Protein AF-A0A7S0C3L6-F1 (afdb_monomer)

Mean predicted aligned error: 4.41 Å

Organism: NCBI:txid420281

Solvent-accessible surface area (backbone atoms only — not comparable to full-atom values): 9204 Å² total; per-residue (Å²): 101,70,90,72,71,56,88,73,41,61,39,64,25,55,34,73,40,1,28,43,34,41,64,56,84,79,84,29,71,32,16,28,32,17,30,49,29,49,40,68,57,87,72,86,57,34,37,40,41,37,38,22,59,36,15,78,76,53,48,36,72,64,39,56,71,25,54,64,88,93,47,54,73,27,59,48,58,86,71,57,74,48,90,82,55,56,44,38,34,41,49,23,76,45,50,49,59,85,49,92,50,29,52,39,52,55,24,81,42,59,52,68,61,48,51,51,48,45,68,69,46,52,84,48,44,67,57,33,59,74,69,68,49,88,58,68,46,49,72,61,41,74,76,62,67,47,14,60,39,39,44,68,44,43,47,59,49,56,52,46,44,40,54,34,44,64,68,80,111

Secondary structure (DSSP, 8-state):
-GGGT----EEEEETHHHHHHHH--S--TTEEEEES------SSS-EEEEEETT-SSS-HHHHHTTSPTT-EEESSGGG---SS-SEEEEEE-S--TT-SS---SSTTS-HHHHHHHHHHHGGGHHHHHHTT---TTHHHHHHH--HHHHHHHHHHHHHHHHHHHHH--

Foldseek 3Di:
DVVVVDPAAQAEDAAVSLQCLQPPDDAHLLAGEHAQDHAAHPDDAQYEYEHECQEPPRHLVNVVVNADPPAAEAQFLVPQDLQPHSYYYHYPDADFLPDHGIDYRCLCDDLVVLVVVLVVCVVCVVVCVVVVHDPRCNVVCVVGSNNVSSCVGNVVSVVNSSVSSVVVD

Nearest PDB structures (foldseek):
  8qrj-assembly1_A  TM=7.751E-01  e=5.460E-01  unidentified prokaryotic organism
  6ny9-assembly1_B  TM=5.098E-01  e=3.056E-01  Mus musculus

Structure (mmCIF, N/CA/C/O backbone):
data_AF-A0A7S0C3L6-F1
#
_entry.id   AF-A0A7S0C3L6-F1
#
loop_
_atom_site.group_PDB
_atom_site.id
_atom_site.type_symbol
_atom_site.label_atom_id
_atom_site.label_alt_id
_atom_site.label_comp_id
_atom_site.label_asym_id
_atom_site.label_entity_id
_atom_site.label_seq_id
_atom_site.pdbx_PDB_ins_code
_atom_site.Cartn_x
_atom_site.Cartn_y
_atom_site.Cartn_z
_atom_site.occupancy
_atom_site.B_iso_or_equiv
_atom_site.auth_seq_id
_atom_site.auth_comp_id
_atom_site.auth_asym_id
_atom_site.auth_atom_id
_atom_site.pdbx_PDB_model_num
ATOM 1 N N . LEU A 1 1 ? 9.092 -10.194 23.460 1.00 53.97 1 LEU A N 1
ATOM 2 C CA . LEU A 1 1 ? 8.093 -9.133 23.145 1.00 53.97 1 LEU A CA 1
ATOM 3 C C . LEU A 1 1 ? 7.182 -8.807 24.328 1.00 53.97 1 LEU A C 1
ATOM 5 O O . LEU A 1 1 ? 7.206 -7.663 24.755 1.00 53.97 1 LEU A O 1
ATOM 9 N N . ARG A 1 2 ? 6.445 -9.765 24.916 1.00 54.19 2 ARG A N 1
ATOM 10 C CA . ARG A 1 2 ? 5.723 -9.525 26.191 1.00 54.19 2 ARG A CA 1
ATOM 11 C C . ARG A 1 2 ? 6.653 -9.114 27.339 1.00 54.19 2 ARG A C 1
ATOM 13 O O . ARG A 1 2 ? 6.296 -8.279 28.155 1.00 54.19 2 ARG A O 1
ATOM 20 N N . GLU A 1 3 ? 7.878 -9.628 27.318 1.00 61.59 3 GLU A N 1
ATOM 21 C CA . GLU A 1 3 ? 8.967 -9.247 28.230 1.00 61.59 3 GLU A CA 1
ATOM 22 C C . GLU A 1 3 ? 9.402 -7.774 28.102 1.00 61.59 3 GLU A C 1
ATOM 24 O O . GLU A 1 3 ? 10.039 -7.253 29.006 1.00 61.59 3 GLU A O 1
ATOM 29 N N . LEU A 1 4 ? 9.026 -7.082 27.016 1.00 70.12 4 LEU A N 1
ATOM 30 C CA . LEU A 1 4 ? 9.266 -5.645 26.827 1.00 70.12 4 LEU A CA 1
ATOM 31 C C . LEU A 1 4 ? 8.074 -4.781 27.282 1.00 70.12 4 LEU A C 1
ATOM 33 O O . LEU A 1 4 ? 8.046 -3.588 27.000 1.00 70.12 4 LEU A O 1
ATOM 37 N N . GLY A 1 5 ? 7.053 -5.371 27.918 1.00 73.12 5 GLY A N 1
ATOM 38 C CA . GLY A 1 5 ? 5.847 -4.657 28.355 1.00 73.12 5 GLY A CA 1
ATOM 39 C C . GLY A 1 5 ? 4.936 -4.188 27.216 1.00 73.12 5 GLY A C 1
ATOM 40 O O . GLY A 1 5 ? 3.965 -3.478 27.461 1.00 73.12 5 GLY A O 1
ATOM 41 N N . VAL A 1 6 ? 5.220 -4.580 25.969 1.00 77.56 6 VAL A N 1
ATOM 42 C CA . VAL A 1 6 ? 4.381 -4.232 24.821 1.00 77.56 6 VAL A CA 1
ATOM 43 C C . VAL A 1 6 ? 3.132 -5.106 24.838 1.00 77.56 6 VAL A C 1
ATOM 45 O O . VAL A 1 6 ? 3.205 -6.328 24.687 1.00 77.56 6 VAL A O 1
ATOM 48 N N . THR A 1 7 ? 1.984 -4.468 25.035 1.00 79.38 7 THR A N 1
ATOM 49 C CA . THR A 1 7 ? 0.676 -5.126 25.125 1.00 79.38 7 THR A CA 1
ATOM 50 C C . THR A 1 7 ? -0.055 -5.181 23.789 1.00 79.38 7 THR A C 1
ATOM 52 O O . THR A 1 7 ? -0.987 -5.969 23.648 1.00 79.38 7 THR A O 1
ATOM 55 N N . GLU A 1 8 ? 0.373 -4.393 22.798 1.00 84.50 8 GLU A N 1
ATOM 56 C CA . GLU A 1 8 ? -0.338 -4.237 21.531 1.00 84.50 8 GLU A CA 1
ATOM 57 C C . GLU A 1 8 ? 0.602 -4.106 20.340 1.00 84.50 8 GLU A C 1
ATOM 59 O O . GLU A 1 8 ? 1.669 -3.498 20.422 1.00 84.50 8 GLU A O 1
ATOM 64 N N . PHE A 1 9 ? 0.161 -4.646 19.207 1.00 91.19 9 PHE A N 1
ATOM 65 C CA . PHE A 1 9 ? 0.911 -4.643 17.963 1.00 91.19 9 PHE A CA 1
ATOM 66 C C . PHE A 1 9 ? -0.023 -4.346 16.793 1.00 91.19 9 PHE A C 1
ATOM 68 O O . PHE A 1 9 ? -1.220 -4.644 16.832 1.00 91.19 9 PHE A O 1
ATOM 75 N N . GLY A 1 10 ? 0.549 -3.744 15.759 1.00 95.81 10 GLY A N 1
ATOM 76 C CA . GLY A 1 10 ? -0.028 -3.708 14.425 1.00 95.81 10 GLY A CA 1
ATOM 77 C C . GLY A 1 10 ? 0.731 -4.680 13.534 1.00 95.81 10 GLY A C 1
ATOM 78 O O . GLY A 1 10 ? 1.864 -5.055 13.842 1.00 95.81 10 GLY A O 1
ATOM 79 N N . ILE A 1 11 ? 0.118 -5.076 12.429 1.00 97.88 11 ILE A N 1
ATOM 80 C CA . ILE A 1 11 ? 0.781 -5.848 11.379 1.00 97.88 11 ILE A CA 1
ATOM 81 C C . ILE A 1 11 ? 0.600 -5.124 10.060 1.00 97.88 11 ILE A C 1
ATOM 83 O O . ILE A 1 11 ? -0.467 -4.580 9.776 1.00 97.88 11 ILE A O 1
ATOM 87 N N . PHE A 1 12 ? 1.647 -5.109 9.248 1.00 97.88 12 PHE A N 1
ATOM 88 C CA . PHE A 1 12 ? 1.544 -4.631 7.885 1.00 97.88 12 PHE A CA 1
ATOM 89 C C . PHE A 1 12 ? 2.371 -5.493 6.947 1.00 97.88 12 PHE A C 1
ATOM 91 O O . PHE A 1 12 ? 3.287 -6.194 7.378 1.00 97.88 12 PHE A O 1
ATOM 98 N N . GLY A 1 13 ? 2.047 -5.443 5.662 1.00 97.81 13 GLY A N 1
ATOM 99 C CA . GLY A 1 13 ? 2.838 -6.129 4.658 1.00 97.81 13 GLY A CA 1
ATOM 100 C C . GLY A 1 13 ? 2.521 -5.680 3.244 1.00 97.81 13 GLY A C 1
ATOM 101 O O . GLY A 1 13 ? 1.453 -5.134 2.967 1.00 97.81 13 GLY A O 1
ATOM 102 N N . HIS A 1 14 ? 3.478 -5.939 2.361 1.00 97.75 14 HIS A N 1
ATOM 103 C CA . HIS A 1 14 ? 3.400 -5.677 0.928 1.00 97.75 14 HIS A CA 1
ATOM 104 C C . HIS A 1 14 ? 3.191 -6.985 0.155 1.00 97.75 14 HIS A C 1
ATOM 106 O O . HIS A 1 14 ? 3.741 -8.017 0.547 1.00 97.75 14 HIS A O 1
ATOM 112 N N . SER A 1 15 ? 2.403 -6.966 -0.922 1.00 96.62 15 SER A N 1
ATOM 113 C CA . SER A 1 15 ? 2.202 -8.115 -1.814 1.00 96.62 15 SER A CA 1
ATOM 114 C C . SER A 1 15 ? 1.712 -9.362 -1.062 1.00 96.62 15 SER A C 1
ATOM 116 O O . SER A 1 15 ? 0.703 -9.313 -0.349 1.00 96.62 15 SER A O 1
ATOM 118 N N . ALA A 1 16 ? 2.426 -10.487 -1.160 1.00 95.81 16 ALA A N 1
ATOM 119 C CA . ALA A 1 16 ? 2.165 -11.686 -0.364 1.00 95.81 16 ALA A CA 1
ATOM 120 C C . 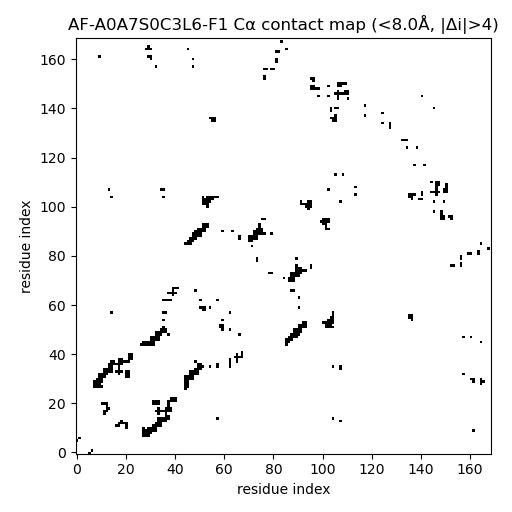ALA A 1 16 ? 2.130 -11.388 1.147 1.00 95.81 16 ALA A C 1
ATOM 122 O O . ALA A 1 16 ? 1.288 -11.932 1.859 1.00 95.81 16 ALA A O 1
ATOM 123 N N . GLY A 1 17 ? 2.973 -10.470 1.625 1.00 97.50 17 GLY A N 1
ATOM 124 C CA . GLY A 1 17 ? 2.966 -9.987 3.003 1.00 97.50 17 GLY A CA 1
ATOM 125 C C . GLY A 1 17 ? 1.690 -9.230 3.380 1.00 97.50 17 GLY A C 1
ATOM 126 O O . GLY A 1 17 ? 1.250 -9.341 4.519 1.00 97.50 17 GLY A O 1
ATOM 127 N N . GLY A 1 18 ? 1.050 -8.514 2.451 1.00 97.62 18 GLY A N 1
ATOM 128 C CA . GLY A 1 18 ? -0.249 -7.869 2.691 1.00 97.62 18 GLY A CA 1
ATOM 129 C C . GLY A 1 18 ? -1.391 -8.888 2.804 1.00 97.62 18 GLY A C 1
ATOM 130 O O . GLY A 1 18 ? -2.261 -8.793 3.677 1.00 97.62 18 GLY A O 1
ATOM 131 N N . GLY A 1 19 ? -1.322 -9.960 2.007 1.00 96.94 19 GLY A N 1
ATOM 132 C CA . GLY A 1 19 ? -2.147 -11.156 2.199 1.00 96.94 19 GLY A CA 1
ATOM 133 C C . GLY A 1 19 ? -1.926 -11.792 3.575 1.00 96.94 19 GLY A C 1
ATOM 134 O O . GLY A 1 19 ? -2.883 -12.073 4.291 1.00 96.94 19 GLY A O 1
ATOM 135 N N . SER A 1 20 ? -0.674 -11.948 4.001 1.00 97.62 20 SER A N 1
ATOM 136 C CA . SER A 1 20 ? -0.361 -12.452 5.342 1.00 97.62 20 SER A CA 1
ATOM 137 C C . SER A 1 20 ? -0.857 -11.514 6.444 1.00 97.62 20 SER A C 1
ATOM 139 O O . SER A 1 20 ? -1.414 -11.993 7.427 1.00 97.62 20 SER A O 1
ATOM 141 N N . ALA A 1 21 ? -0.747 -10.193 6.289 1.00 97.81 21 ALA A N 1
ATOM 142 C CA . ALA A 1 21 ? -1.230 -9.222 7.275 1.00 97.81 21 ALA A CA 1
ATOM 143 C C . ALA A 1 21 ? -2.749 -9.319 7.504 1.00 97.81 21 ALA A C 1
ATOM 145 O O . ALA A 1 21 ? -3.231 -9.112 8.619 1.00 97.81 21 ALA A O 1
ATOM 146 N N . THR A 1 22 ? -3.504 -9.685 6.465 1.00 97.06 22 THR A N 1
ATOM 147 C CA . THR A 1 22 ? -4.960 -9.893 6.540 1.00 97.06 22 THR A CA 1
ATOM 148 C C . THR A 1 22 ? -5.346 -11.289 7.028 1.00 97.06 22 THR A C 1
ATOM 150 O O . THR A 1 22 ? -6.356 -11.420 7.708 1.00 97.06 22 THR A O 1
ATOM 153 N N . MET A 1 23 ? -4.537 -12.316 6.759 1.00 96.06 23 MET A N 1
ATOM 154 C CA . MET A 1 23 ? -4.849 -13.710 7.116 1.00 96.06 23 MET A CA 1
ATOM 155 C C . MET A 1 23 ? -4.257 -14.182 8.448 1.00 96.06 23 MET A C 1
ATOM 157 O O . MET A 1 23 ? -4.736 -15.164 9.004 1.00 96.06 23 MET A O 1
ATOM 161 N N . THR A 1 24 ? -3.205 -13.530 8.953 1.00 96.44 24 THR A N 1
ATOM 162 C CA . THR A 1 24 ? -2.518 -13.964 10.181 1.00 96.44 24 THR A CA 1
ATOM 163 C C . THR A 1 24 ? -3.485 -13.965 11.360 1.00 96.44 24 THR A C 1
ATOM 165 O O . THR A 1 24 ? -4.098 -12.938 11.670 1.00 96.44 24 THR A O 1
ATOM 168 N N . GLU A 1 25 ? -3.599 -15.106 12.031 1.00 93.94 25 GLU A N 1
ATOM 169 C CA . GLU A 1 25 ? -4.426 -15.257 13.225 1.00 93.94 25 GLU A CA 1
ATOM 170 C C . GLU A 1 25 ? -3.904 -14.410 14.397 1.00 93.94 25 GLU A C 1
ATOM 172 O O . GLU A 1 25 ? -2.718 -14.093 14.493 1.00 93.94 25 GLU A O 1
ATOM 177 N N . GLY A 1 26 ? -4.808 -14.048 15.307 1.00 91.00 26 GLY A N 1
ATOM 178 C CA . GLY A 1 26 ? -4.508 -13.231 16.483 1.00 91.00 26 GLY A CA 1
ATOM 179 C C . GLY A 1 26 ? -5.075 -11.814 16.409 1.00 91.00 26 GLY A C 1
ATOM 180 O O . GLY A 1 26 ? -5.666 -11.400 15.412 1.00 91.00 26 GLY A O 1
ATOM 181 N N . THR A 1 27 ? -4.920 -11.076 17.506 1.00 92.31 27 THR A N 1
ATOM 182 C CA . THR A 1 27 ? -5.425 -9.706 17.645 1.00 92.31 27 THR A CA 1
ATOM 183 C C . THR A 1 27 ? -4.311 -8.708 17.378 1.00 92.31 27 THR A C 1
ATOM 185 O O . THR A 1 27 ? -3.314 -8.673 18.101 1.00 92.31 27 THR A O 1
ATOM 188 N N . PHE A 1 28 ? -4.512 -7.849 16.385 1.00 95.62 28 PHE A N 1
ATOM 189 C CA . PHE A 1 28 ? -3.623 -6.730 16.085 1.00 95.62 28 PHE A CA 1
ATOM 190 C C . PHE A 1 28 ? -4.347 -5.437 16.418 1.00 95.62 28 PHE A C 1
ATOM 192 O O . PHE A 1 28 ? -4.887 -4.750 15.555 1.00 95.62 28 PHE A O 1
ATOM 199 N N . GLY A 1 29 ? -4.378 -5.119 17.714 1.00 93.25 29 GLY A N 1
ATOM 200 C CA . GLY A 1 29 ? -5.158 -4.008 18.251 1.00 93.25 29 GLY A CA 1
ATOM 201 C C . GLY A 1 29 ? -4.741 -2.621 17.750 1.00 93.25 29 GLY A C 1
ATOM 202 O O . GLY A 1 29 ? -5.515 -1.686 17.940 1.00 93.25 29 GLY A O 1
ATOM 203 N N . LEU A 1 30 ? -3.556 -2.463 17.144 1.00 95.06 30 LEU A N 1
ATOM 204 C CA . LEU A 1 30 ? -3.164 -1.218 16.461 1.00 95.06 30 LEU A CA 1
ATOM 205 C C . LEU A 1 30 ? -3.584 -1.192 14.983 1.00 95.06 30 LEU A C 1
ATOM 207 O O . LEU A 1 30 ? -3.512 -0.144 14.352 1.00 95.06 30 LEU A O 1
ATOM 211 N N . GLY A 1 31 ? -4.032 -2.322 14.439 1.00 97.00 31 GLY A N 1
ATOM 212 C CA . GLY A 1 31 ? -4.545 -2.456 13.083 1.00 97.00 31 GLY A CA 1
ATOM 213 C C . GLY A 1 31 ? -3.732 -3.385 12.186 1.00 97.00 31 GLY A C 1
ATOM 214 O O . GLY A 1 31 ? -2.612 -3.800 12.496 1.00 97.00 31 GLY A O 1
ATOM 215 N N . ARG A 1 32 ? -4.334 -3.697 11.040 1.00 98.31 32 ARG A N 1
ATOM 216 C CA . ARG A 1 32 ? -3.779 -4.488 9.941 1.00 98.31 32 ARG A CA 1
ATOM 217 C C . ARG A 1 32 ? -3.674 -3.593 8.712 1.00 98.31 32 ARG A C 1
ATOM 219 O O . ARG A 1 32 ? -4.681 -3.025 8.297 1.00 98.31 32 ARG A O 1
ATOM 226 N N . CYS A 1 33 ? -2.490 -3.464 8.125 1.00 98.44 33 CYS A N 1
ATOM 227 C CA . CYS A 1 33 ? -2.294 -2.689 6.901 1.00 98.44 33 CYS A CA 1
ATOM 228 C C . CYS A 1 33 ? -1.777 -3.575 5.762 1.00 98.44 33 CYS A C 1
ATOM 230 O O . CYS A 1 33 ? -0.746 -4.231 5.880 1.00 98.44 33 CYS A O 1
ATOM 232 N N . ALA A 1 34 ? -2.498 -3.616 4.651 1.00 98.50 34 ALA A N 1
ATOM 233 C CA . ALA A 1 34 ? -2.173 -4.459 3.511 1.00 98.50 34 ALA A CA 1
ATOM 234 C C . ALA A 1 34 ? -1.897 -3.572 2.297 1.00 98.50 34 ALA A C 1
ATOM 236 O O . ALA A 1 34 ? -2.753 -2.779 1.917 1.00 98.50 34 ALA A O 1
ATOM 237 N N . ILE A 1 35 ? -0.704 -3.676 1.716 1.00 98.44 35 ILE A N 1
ATOM 238 C CA . ILE A 1 35 ? -0.237 -2.806 0.631 1.00 98.44 35 ILE A CA 1
ATOM 239 C C . ILE A 1 35 ? 0.016 -3.662 -0.606 1.00 98.44 35 ILE A C 1
ATOM 241 O O . ILE A 1 35 ? 0.692 -4.686 -0.514 1.00 98.44 35 ILE A O 1
ATOM 245 N N . ALA A 1 36 ? -0.513 -3.254 -1.760 1.00 96.94 36 ALA A N 1
ATOM 246 C CA . ALA A 1 36 ? -0.334 -3.946 -3.039 1.00 96.94 36 ALA A CA 1
ATOM 247 C C . ALA A 1 36 ? -0.648 -5.453 -2.950 1.00 96.94 36 ALA A C 1
ATOM 249 O O . ALA A 1 36 ? 0.040 -6.286 -3.529 1.00 96.94 36 ALA A O 1
ATOM 250 N N . GLY A 1 37 ? -1.647 -5.821 -2.140 1.00 96.50 37 GLY A N 1
ATOM 251 C CA . GLY A 1 37 ? -2.023 -7.207 -1.887 1.00 96.50 37 GLY A CA 1
ATOM 252 C C . GLY A 1 37 ? -2.838 -7.361 -0.611 1.00 96.50 37 GLY A C 1
ATOM 253 O O . GLY A 1 37 ? -2.419 -6.922 0.451 1.00 96.50 37 GLY A O 1
ATOM 254 N N . ALA A 1 38 ? -3.999 -8.010 -0.703 1.00 97.25 38 ALA A N 1
ATOM 255 C CA . ALA A 1 38 ? -4.854 -8.302 0.444 1.00 97.25 38 ALA A CA 1
ATOM 256 C C . ALA A 1 38 ? -5.676 -9.584 0.225 1.00 97.25 38 ALA A C 1
ATOM 258 O O . ALA A 1 38 ? -5.821 -10.094 -0.895 1.00 97.25 38 ALA A O 1
ATOM 259 N N . ARG A 1 39 ? -6.222 -10.109 1.320 1.00 96.50 39 ARG A N 1
ATOM 260 C CA . ARG A 1 39 ? -7.271 -11.132 1.351 1.00 96.50 39 ARG A CA 1
ATOM 261 C C . ARG A 1 39 ? -8.438 -10.614 2.185 1.00 96.50 39 ARG A C 1
ATOM 263 O O . ARG A 1 39 ? -8.265 -9.694 2.983 1.00 96.50 39 ARG A O 1
ATOM 270 N N . LEU A 1 40 ? -9.620 -11.189 1.967 1.00 95.94 40 LEU A N 1
ATOM 271 C CA . LEU A 1 40 ? -10.805 -10.845 2.745 1.00 95.94 40 LEU A CA 1
ATOM 272 C C . LEU A 1 40 ? -10.516 -11.074 4.233 1.00 95.94 40 LEU A C 1
ATOM 274 O O . LEU A 1 40 ? -10.093 -12.160 4.621 1.00 95.94 40 LEU A O 1
ATOM 278 N N . TYR A 1 41 ? -10.746 -10.045 5.045 1.00 95.19 41 TYR A N 1
ATOM 279 C CA . TYR A 1 41 ? -10.587 -10.102 6.492 1.00 95.19 41 TYR A CA 1
ATOM 280 C C . TYR A 1 41 ? -11.930 -9.842 7.177 1.00 95.19 41 TYR A C 1
ATOM 282 O O . TYR A 1 41 ? -12.509 -8.762 7.047 1.00 95.19 41 TYR A O 1
ATOM 290 N N . GLU A 1 42 ? -12.407 -10.838 7.921 1.00 91.62 42 GLU A N 1
ATOM 291 C CA . GLU A 1 42 ? -13.704 -10.805 8.612 1.00 91.62 42 GLU A CA 1
ATOM 292 C C . GLU A 1 42 ? -13.583 -10.536 10.121 1.00 91.62 42 GLU A C 1
ATOM 294 O O . GLU A 1 42 ? -14.591 -10.354 10.801 1.00 91.62 42 GLU A O 1
ATOM 299 N N . GLY A 1 43 ? -12.359 -10.485 10.660 1.00 93.06 43 GLY A N 1
ATOM 300 C CA . GLY A 1 43 ? -12.127 -10.230 12.083 1.00 93.06 43 GLY A CA 1
ATOM 301 C C . GLY A 1 43 ? -12.439 -8.788 12.487 1.00 93.06 43 GLY A C 1
ATOM 302 O O . GLY A 1 43 ? -12.861 -7.984 11.662 1.00 93.06 43 GLY A O 1
ATOM 303 N N . SER A 1 44 ? -12.247 -8.442 13.762 1.00 93.50 44 SER A N 1
ATOM 304 C CA . SER A 1 44 ? -12.639 -7.141 14.332 1.00 93.50 44 SER A CA 1
ATOM 305 C C . SER A 1 44 ? -11.554 -6.063 14.299 1.00 93.50 44 SER A C 1
ATOM 307 O O . SER A 1 44 ? -11.872 -4.905 14.572 1.00 93.50 44 SER A O 1
ATOM 309 N N . ASP A 1 45 ? -10.303 -6.409 13.985 1.00 96.12 45 ASP A N 1
ATOM 310 C CA . ASP A 1 45 ? -9.194 -5.451 14.029 1.00 96.12 45 ASP A CA 1
ATOM 311 C C . ASP A 1 45 ? -9.430 -4.282 13.050 1.00 96.12 45 ASP A C 1
ATOM 313 O O . ASP A 1 45 ? -10.127 -4.438 12.032 1.00 96.12 45 ASP A O 1
ATOM 317 N N . PRO A 1 46 ? -8.858 -3.097 13.331 1.00 97.12 46 PRO A N 1
ATOM 318 C CA . PRO A 1 46 ? -8.778 -2.034 12.342 1.00 97.12 46 PRO A CA 1
ATOM 319 C C . PRO A 1 46 ? -8.068 -2.515 11.073 1.00 97.12 46 PRO A C 1
ATOM 321 O O . PRO A 1 46 ? -7.124 -3.303 11.151 1.00 97.12 46 PRO A O 1
ATOM 324 N N . LEU A 1 47 ? -8.491 -2.033 9.908 1.00 98.06 47 LEU A N 1
ATOM 325 C CA . LEU A 1 47 ? -7.992 -2.502 8.614 1.00 98.06 47 LEU A CA 1
ATOM 326 C C . LEU A 1 47 ? -7.769 -1.338 7.654 1.00 98.06 47 LEU A C 1
ATOM 328 O O . LEU A 1 47 ? -8.697 -0.584 7.372 1.00 98.06 47 LEU A O 1
ATOM 332 N N . TYR A 1 48 ? -6.575 -1.255 7.080 1.00 98.50 48 TYR A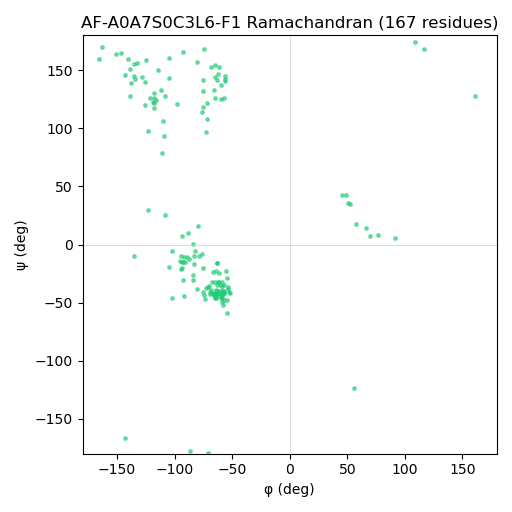 N 1
ATOM 333 C CA . TYR A 1 48 ? -6.283 -0.333 5.993 1.00 98.50 48 TYR A CA 1
ATOM 334 C C . TYR A 1 48 ? -5.698 -1.074 4.795 1.00 98.50 48 TYR A C 1
ATOM 336 O O . TYR A 1 48 ? -4.659 -1.724 4.907 1.00 98.50 48 TYR A O 1
ATOM 344 N N . ILE A 1 49 ? -6.370 -0.998 3.649 1.00 98.56 49 ILE A N 1
ATOM 345 C CA . ILE A 1 49 ? -5.909 -1.615 2.401 1.00 98.56 49 ILE A CA 1
ATOM 346 C C . ILE A 1 49 ? -5.447 -0.517 1.446 1.00 98.56 49 ILE A C 1
ATOM 348 O O . ILE A 1 49 ? -6.199 0.408 1.172 1.00 98.56 49 ILE A O 1
ATOM 352 N N . VAL A 1 50 ? -4.238 -0.638 0.909 1.00 98.56 50 VAL A N 1
ATOM 353 C CA . VAL A 1 50 ? -3.691 0.250 -0.119 1.00 98.56 50 VAL A CA 1
ATOM 354 C C . VAL A 1 50 ? -3.425 -0.575 -1.373 1.00 98.56 50 VAL A C 1
ATOM 356 O O . VAL A 1 50 ? -2.732 -1.590 -1.313 1.00 98.56 50 VAL A O 1
ATOM 359 N N . ALA A 1 51 ? -3.963 -0.158 -2.511 1.00 98.25 51 ALA A N 1
ATOM 360 C CA . ALA A 1 51 ? -3.712 -0.792 -3.801 1.00 98.25 51 ALA A CA 1
ATOM 361 C C . ALA A 1 51 ? -3.722 0.231 -4.930 1.00 98.25 51 ALA A C 1
ATOM 363 O O . ALA A 1 51 ? -4.172 1.359 -4.749 1.00 98.25 51 ALA A O 1
ATOM 364 N N . SER A 1 52 ? -3.208 -0.168 -6.089 1.00 98.19 52 SER A N 1
ATOM 365 C CA . SER A 1 52 ? -3.085 0.703 -7.250 1.00 98.19 52 SER A CA 1
ATOM 366 C C . SER A 1 52 ? -3.540 0.006 -8.518 1.00 98.19 52 SER A C 1
ATOM 368 O O . SER A 1 52 ? -3.299 -1.182 -8.710 1.00 98.19 52 SER A O 1
ATOM 370 N N . ARG A 1 53 ? -4.156 0.773 -9.414 1.00 97.44 53 ARG A N 1
ATOM 371 C CA . ARG A 1 53 ? -4.476 0.357 -10.780 1.00 97.44 53 ARG A CA 1
ATOM 372 C C . ARG A 1 53 ? -3.228 0.133 -11.632 1.00 97.44 53 ARG A C 1
ATOM 374 O O . ARG A 1 53 ? -3.294 -0.595 -12.614 1.00 97.44 53 ARG A O 1
ATOM 381 N N . GLY A 1 54 ? -2.112 0.761 -11.266 1.00 95.94 54 GLY A N 1
ATOM 382 C CA . GLY A 1 54 ? -0.823 0.572 -11.929 1.00 95.94 54 GLY A CA 1
ATOM 383 C C . GLY A 1 54 ? -0.123 -0.742 -11.576 1.00 95.94 54 GLY A C 1
ATOM 384 O O . GLY A 1 54 ? 0.884 -1.050 -12.203 1.00 95.94 54 GLY A O 1
ATOM 385 N N . ASP A 1 55 ? -0.629 -1.505 -10.600 1.00 96.06 55 ASP A N 1
ATOM 386 C CA . ASP A 1 55 ? -0.057 -2.784 -10.173 1.00 96.06 55 ASP A CA 1
ATOM 387 C C . ASP A 1 55 ? -0.289 -3.875 -11.236 1.00 96.06 55 ASP A C 1
ATOM 389 O O . ASP A 1 55 ? -1.409 -4.358 -11.431 1.00 96.06 55 ASP A O 1
ATOM 393 N N . GLY A 1 56 ? 0.783 -4.271 -11.928 1.00 92.94 56 GLY A N 1
ATOM 394 C CA . GLY A 1 56 ? 0.761 -5.312 -12.955 1.00 92.94 56 GLY A CA 1
ATOM 395 C C . GLY A 1 56 ? 0.845 -6.737 -12.401 1.00 92.94 56 GLY A C 1
ATOM 396 O O . GLY A 1 56 ? 0.705 -7.700 -13.158 1.00 92.94 56 GLY A O 1
ATOM 397 N N . VAL A 1 57 ? 1.045 -6.904 -11.090 1.00 94.00 57 VAL A N 1
ATOM 398 C CA . VAL A 1 57 ? 1.201 -8.206 -10.420 1.00 94.00 57 VAL A CA 1
ATOM 399 C C . VAL A 1 57 ? -0.084 -8.620 -9.708 1.00 94.00 57 VAL A C 1
ATOM 401 O O . VAL A 1 57 ? -0.522 -9.771 -9.814 1.00 94.00 57 VAL A O 1
ATOM 404 N N . ILE A 1 58 ? -0.702 -7.698 -8.971 1.00 94.56 58 ILE A N 1
ATOM 405 C CA . ILE A 1 58 ? -1.955 -7.895 -8.245 1.00 94.56 58 ILE A CA 1
ATOM 406 C C . ILE A 1 58 ? -2.967 -6.846 -8.723 1.00 94.56 58 ILE A C 1
ATOM 408 O O . ILE A 1 58 ? -2.986 -5.736 -8.197 1.00 94.56 58 ILE A O 1
ATOM 412 N N . PRO A 1 59 ? -3.861 -7.210 -9.665 1.00 94.75 59 PRO A N 1
ATOM 413 C CA . PRO A 1 59 ? -4.829 -6.273 -10.223 1.00 94.75 59 PRO A CA 1
ATOM 414 C C . PRO A 1 59 ? -5.692 -5.620 -9.144 1.00 94.75 59 PRO A C 1
ATOM 416 O O . PRO A 1 59 ? -6.139 -6.297 -8.207 1.00 94.75 59 PRO A O 1
ATOM 419 N N . LEU A 1 60 ? -5.974 -4.326 -9.306 1.00 96.69 60 LEU A N 1
ATOM 420 C CA . LEU A 1 60 ? -6.773 -3.549 -8.359 1.00 96.69 60 LEU A CA 1
ATOM 421 C C . LEU A 1 60 ? -8.121 -4.220 -8.074 1.00 96.69 60 LEU A C 1
ATOM 423 O O . LEU A 1 60 ? -8.512 -4.332 -6.916 1.00 96.69 60 LEU A O 1
ATOM 427 N N . GLU A 1 61 ? -8.781 -4.771 -9.094 1.00 95.88 61 GLU A N 1
ATOM 428 C CA . GLU A 1 61 ? -10.076 -5.448 -8.978 1.00 95.88 61 GLU A CA 1
ATOM 429 C C . GLU A 1 61 ? -10.019 -6.633 -8.009 1.00 95.88 61 GLU A C 1
ATOM 431 O O . GLU A 1 61 ? -10.968 -6.886 -7.263 1.00 95.88 61 GLU A O 1
ATOM 436 N N . ARG A 1 62 ? -8.890 -7.352 -7.984 1.00 94.88 62 ARG A N 1
ATOM 437 C CA . ARG A 1 62 ? -8.669 -8.461 -7.053 1.00 94.88 62 ARG A CA 1
ATOM 438 C C . ARG A 1 62 ? -8.551 -7.958 -5.619 1.00 94.88 62 ARG A C 1
ATOM 440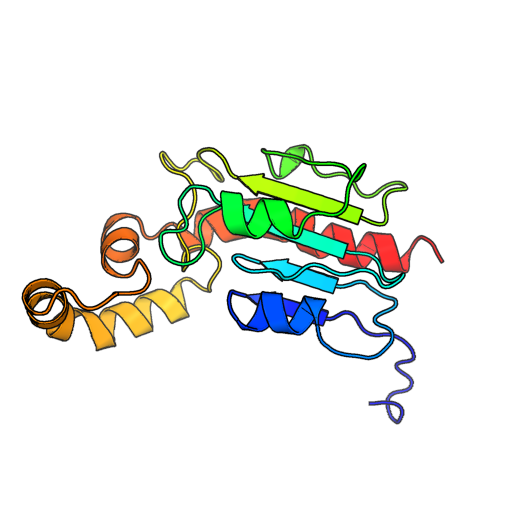 O O . ARG A 1 62 ? -9.046 -8.619 -4.709 1.00 94.88 62 ARG A O 1
ATOM 447 N N . VAL A 1 63 ? -7.896 -6.819 -5.403 1.00 96.75 63 VAL A N 1
ATOM 448 C CA . VAL A 1 63 ? -7.782 -6.225 -4.065 1.00 96.75 63 VAL A CA 1
ATOM 449 C C . VAL A 1 63 ? -9.111 -5.617 -3.623 1.00 96.75 63 VAL A C 1
ATOM 451 O O . VAL A 1 63 ? -9.495 -5.792 -2.470 1.00 96.75 63 VAL A O 1
ATOM 454 N N . THR A 1 64 ? -9.872 -5.005 -4.531 1.00 96.50 64 THR A N 1
ATOM 455 C CA . THR A 1 64 ? -11.212 -4.467 -4.252 1.00 96.50 64 THR A CA 1
ATOM 456 C C . THR A 1 64 ? -12.157 -5.536 -3.704 1.00 96.50 64 THR A C 1
ATOM 458 O O . THR A 1 64 ? -12.938 -5.253 -2.802 1.00 96.50 64 THR A O 1
ATOM 461 N N . GLN A 1 65 ? -12.046 -6.790 -4.156 1.00 96.50 65 GLN A N 1
ATOM 462 C CA . GLN A 1 65 ? -12.820 -7.912 -3.599 1.00 96.50 65 GLN A CA 1
ATOM 463 C C . GLN A 1 65 ? -12.498 -8.218 -2.124 1.00 96.50 65 GLN A C 1
ATOM 465 O O . GLN A 1 65 ? -13.321 -8.815 -1.433 1.00 96.50 65 GLN A O 1
ATOM 470 N N . ALA A 1 66 ? -11.315 -7.833 -1.637 1.00 96.19 66 ALA A N 1
ATOM 471 C CA . ALA A 1 66 ? -10.915 -7.985 -0.240 1.00 96.19 66 ALA A CA 1
ATOM 472 C C . ALA A 1 66 ? -11.344 -6.800 0.645 1.00 96.19 66 ALA A C 1
ATOM 474 O O . ALA A 1 66 ? -11.272 -6.906 1.871 1.00 96.19 66 A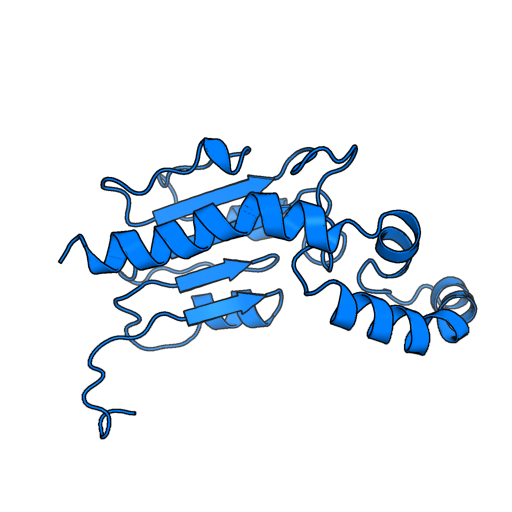LA A O 1
ATOM 475 N N . VAL A 1 67 ? -11.786 -5.685 0.053 1.00 96.75 67 VAL A N 1
ATOM 476 C CA . VAL A 1 67 ? -12.250 -4.504 0.789 1.00 96.75 67 VAL A CA 1
ATOM 477 C C . VAL A 1 67 ? -13.612 -4.812 1.429 1.00 96.75 67 VAL A C 1
ATOM 479 O O . VAL A 1 67 ? -14.560 -5.149 0.714 1.00 96.75 67 VAL A O 1
ATOM 482 N N . PRO A 1 68 ? -13.759 -4.707 2.765 1.00 94.69 68 PRO A N 1
ATOM 483 C CA . PRO A 1 68 ? -15.042 -4.964 3.409 1.00 94.69 68 PRO A CA 1
ATOM 484 C C . PRO A 1 68 ? -16.124 -3.986 2.935 1.00 94.69 68 PRO A C 1
ATOM 486 O O . PRO A 1 68 ? -15.860 -2.814 2.673 1.00 94.69 68 PRO A O 1
ATOM 489 N N . LYS A 1 69 ? -17.374 -4.447 2.863 1.00 92.62 69 LYS A N 1
ATOM 490 C CA . LYS A 1 69 ? -18.498 -3.592 2.452 1.00 92.62 69 LYS A CA 1
ATOM 491 C C . LYS A 1 69 ? 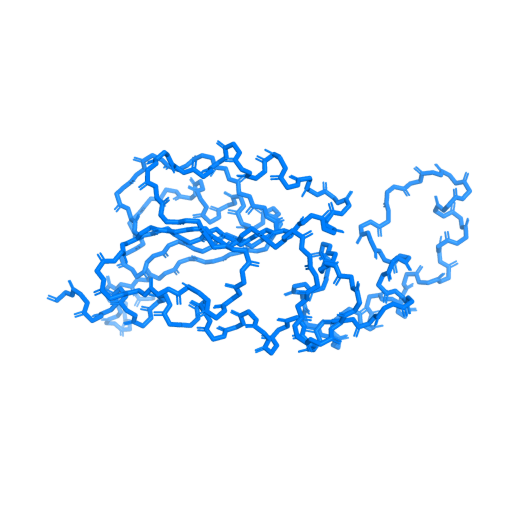-18.713 -2.443 3.443 1.00 92.62 69 LYS A C 1
ATOM 493 O O . LYS A 1 69 ? -18.629 -2.642 4.652 1.00 92.62 69 LYS A O 1
ATOM 498 N N . GLY A 1 70 ? -19.050 -1.262 2.922 1.00 90.19 70 GLY A N 1
ATOM 499 C CA . GLY A 1 70 ? -19.417 -0.090 3.726 1.00 90.19 70 GLY A CA 1
ATOM 500 C C . GLY A 1 70 ? -18.248 0.643 4.394 1.00 90.19 70 GLY A C 1
ATOM 501 O O . GLY A 1 7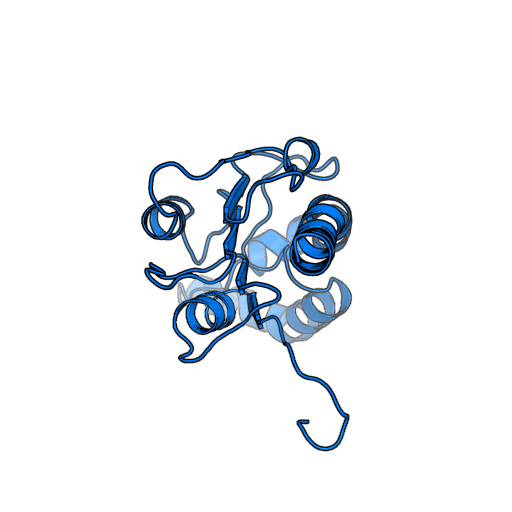0 ? -18.493 1.535 5.202 1.00 90.19 70 GLY A O 1
ATOM 502 N N . VAL A 1 71 ? -16.996 0.287 4.086 1.00 93.50 71 VAL A N 1
ATOM 503 C CA . VAL A 1 71 ? -15.821 1.047 4.548 1.00 93.50 71 VAL A CA 1
ATOM 504 C C . VAL A 1 71 ? -15.591 2.275 3.670 1.00 93.50 71 VAL A C 1
ATOM 506 O O . VAL A 1 71 ? -16.011 2.307 2.514 1.00 93.50 71 VAL A O 1
ATOM 509 N N . ALA A 1 72 ? -14.902 3.280 4.212 1.00 94.12 72 ALA A N 1
ATOM 510 C CA . ALA A 1 72 ? -14.489 4.439 3.431 1.00 94.12 72 ALA A CA 1
ATOM 511 C C . ALA A 1 72 ? -13.464 4.023 2.364 1.00 94.12 72 ALA A C 1
ATOM 513 O O . ALA A 1 72 ? -12.509 3.305 2.669 1.00 94.12 72 ALA A O 1
ATOM 514 N N . ILE A 1 73 ? -13.664 4.477 1.129 1.00 96.62 73 ILE A N 1
ATOM 515 C CA . ILE A 1 73 ? -12.745 4.260 0.011 1.00 96.62 73 ILE A CA 1
ATOM 516 C C . ILE A 1 73 ? -12.318 5.631 -0.498 1.00 96.62 73 ILE A C 1
ATOM 518 O O . ILE A 1 73 ? -13.171 6.457 -0.817 1.00 96.62 73 ILE A O 1
ATOM 522 N N . ALA A 1 74 ? -11.012 5.856 -0.565 1.00 96.56 74 ALA A N 1
ATOM 523 C CA . ALA A 1 74 ? -10.407 7.037 -1.159 1.00 96.56 74 ALA A CA 1
ATOM 524 C C . ALA A 1 74 ? -9.599 6.637 -2.396 1.00 96.56 74 ALA A C 1
ATOM 526 O O . ALA A 1 74 ? -9.050 5.534 -2.453 1.00 96.56 74 ALA A O 1
ATOM 527 N N . SER A 1 75 ? -9.503 7.542 -3.366 1.00 95.56 75 SER A N 1
ATOM 528 C CA . SER A 1 75 ? -8.610 7.411 -4.523 1.00 95.56 75 SER A CA 1
ATOM 529 C C . SER A 1 75 ? -7.374 8.304 -4.422 1.00 95.56 75 SER A C 1
ATOM 531 O O . SER A 1 75 ? -6.379 8.035 -5.089 1.00 95.56 75 SER A O 1
ATOM 533 N N . ASP A 1 76 ? -7.427 9.336 -3.575 1.00 93.56 76 ASP A N 1
ATOM 534 C CA . ASP A 1 76 ? -6.317 10.237 -3.278 1.00 93.56 76 ASP A CA 1
ATOM 535 C C . ASP A 1 76 ? -5.846 10.026 -1.824 1.00 93.56 76 ASP A C 1
ATOM 537 O O . ASP A 1 76 ? -6.679 9.975 -0.911 1.00 93.56 76 ASP A O 1
ATOM 541 N N . PRO A 1 77 ? -4.529 9.897 -1.566 1.00 92.81 77 PRO A N 1
ATOM 542 C CA . PRO A 1 77 ? -4.002 9.771 -0.207 1.00 92.81 77 PRO A CA 1
ATOM 543 C C . PRO A 1 77 ? -4.422 10.903 0.743 1.00 92.81 77 PRO A C 1
ATOM 545 O O . PRO A 1 77 ? -4.508 10.673 1.949 1.00 92.81 77 PRO A O 1
ATOM 548 N N . SER A 1 78 ? -4.670 12.110 0.226 1.00 91.25 78 SER A N 1
ATOM 549 C CA . SER A 1 78 ? -5.072 13.283 1.012 1.00 91.25 78 SER A CA 1
ATOM 550 C C . SER A 1 78 ? -6.528 13.245 1.487 1.00 91.25 78 SER A C 1
ATOM 552 O O . SER A 1 78 ? -6.853 13.886 2.487 1.00 91.25 78 SER A O 1
ATOM 554 N N . ASP A 1 79 ? -7.377 12.436 0.849 1.00 93.00 79 ASP A N 1
ATOM 555 C CA . ASP A 1 79 ? -8.778 12.241 1.242 1.00 93.00 79 ASP A CA 1
ATOM 556 C C . ASP A 1 79 ? -8.936 11.208 2.373 1.00 93.00 79 ASP A C 1
ATOM 558 O O . ASP A 1 79 ? -10.018 11.038 2.950 1.00 93.00 79 ASP A O 1
ATOM 562 N N . VAL A 1 80 ? -7.861 10.492 2.714 1.00 93.19 80 VAL A N 1
ATOM 563 C CA . VAL A 1 80 ? -7.875 9.478 3.769 1.00 93.19 80 VAL A CA 1
ATOM 564 C C . VAL A 1 80 ? -7.889 10.156 5.138 1.00 93.19 80 VAL A C 1
ATOM 566 O O . VAL A 1 80 ? -6.947 10.839 5.532 1.00 93.19 80 VAL A O 1
ATOM 569 N N . THR A 1 81 ? -8.946 9.908 5.911 1.00 90.94 81 THR A N 1
ATOM 570 C CA . THR A 1 81 ? -9.099 10.433 7.275 1.00 90.94 81 THR A CA 1
ATOM 571 C C . THR A 1 81 ? -9.418 9.313 8.265 1.00 90.94 81 THR A C 1
ATOM 573 O O . THR A 1 81 ? -10.130 8.364 7.942 1.00 90.94 81 THR A O 1
ATOM 576 N N . TRP A 1 82 ? -8.886 9.430 9.487 1.00 92.31 82 TRP A N 1
ATOM 577 C CA . TRP A 1 82 ? -8.976 8.398 10.534 1.00 92.31 82 TRP A CA 1
ATOM 578 C C . TRP A 1 82 ? -9.605 8.903 11.841 1.00 92.31 82 TRP A C 1
ATOM 580 O O . TRP A 1 82 ? -9.263 8.444 12.931 1.00 92.31 82 TRP A O 1
ATOM 590 N N . SER A 1 83 ? -10.505 9.885 11.769 1.00 83.12 83 SER A N 1
ATOM 591 C CA . SER A 1 83 ? -11.071 10.522 12.967 1.00 83.12 83 SER A CA 1
ATOM 592 C C . SER A 1 83 ? -11.936 9.560 13.788 1.00 83.12 83 SER A C 1
ATOM 594 O O . SER A 1 83 ? -11.802 9.506 15.009 1.00 83.12 83 SER A O 1
ATOM 596 N N . SER A 1 84 ? -12.774 8.762 13.127 1.00 82.12 84 SER A N 1
ATOM 597 C CA . SER A 1 84 ? -13.639 7.752 13.759 1.00 82.12 84 SER A CA 1
ATOM 598 C C . SER A 1 84 ? -13.644 6.412 13.023 1.00 82.12 84 SER A C 1
ATOM 600 O O . SER A 1 84 ? -14.159 5.415 13.536 1.00 82.12 84 SER A O 1
ATOM 602 N N . GLN A 1 85 ? -13.059 6.359 11.824 1.00 89.38 85 GLN A N 1
ATOM 603 C CA . GLN A 1 85 ? -12.983 5.144 11.033 1.00 89.38 85 GLN A CA 1
ATOM 604 C C . GLN A 1 85 ? -11.925 4.192 11.602 1.00 89.38 85 GLN A C 1
ATOM 606 O O . GLN A 1 85 ? -10.776 4.566 11.844 1.00 89.38 85 GLN A O 1
ATOM 611 N N . LYS A 1 86 ? -12.311 2.923 11.751 1.00 94.38 86 LYS A N 1
ATOM 612 C CA . LYS A 1 86 ? -11.384 1.809 12.015 1.00 94.38 86 LYS A CA 1
ATOM 613 C C . LYS A 1 86 ? -10.981 1.077 10.740 1.00 94.38 86 LYS A C 1
ATOM 615 O O . LYS A 1 86 ? -10.069 0.257 10.760 1.00 94.38 86 LYS A O 1
ATOM 620 N N . ARG A 1 87 ? -11.705 1.309 9.642 1.00 96.56 87 ARG A N 1
ATOM 621 C CA . ARG A 1 87 ? -11.508 0.604 8.378 1.00 96.56 87 ARG A CA 1
ATOM 622 C C . ARG A 1 87 ? -11.579 1.549 7.201 1.00 96.56 87 ARG A C 1
ATOM 624 O O . ARG A 1 87 ? -12.473 2.392 7.156 1.00 96.56 87 ARG A O 1
ATOM 631 N N . GLY A 1 88 ? -10.685 1.351 6.247 1.00 97.31 88 GLY A N 1
ATOM 632 C CA . GLY A 1 88 ? -10.696 2.088 4.996 1.00 97.31 88 GLY A CA 1
ATOM 633 C C . GLY A 1 88 ? -9.853 1.416 3.924 1.00 97.31 88 GLY A C 1
ATOM 634 O O . GLY A 1 88 ? -9.096 0.479 4.194 1.00 97.31 88 GLY A O 1
ATOM 635 N N . ALA A 1 89 ? -9.989 1.913 2.704 1.00 98.19 89 ALA A N 1
ATOM 636 C CA . ALA A 1 89 ? -9.137 1.545 1.591 1.00 98.19 89 ALA A CA 1
ATOM 637 C C . ALA A 1 89 ? -8.695 2.784 0.808 1.00 98.19 89 ALA A C 1
ATOM 639 O O . ALA A 1 89 ? -9.474 3.714 0.611 1.00 98.19 89 ALA A O 1
ATOM 640 N N . LEU A 1 90 ? -7.449 2.768 0.351 1.00 98.38 90 LEU A N 1
ATOM 641 C CA . LEU A 1 90 ? -6.892 3.705 -0.611 1.00 98.38 90 LEU A CA 1
ATOM 642 C C . LEU A 1 90 ? -6.660 2.941 -1.916 1.00 98.38 90 LEU A C 1
ATOM 644 O O . LEU A 1 90 ? -5.762 2.102 -2.004 1.00 98.38 90 LEU A O 1
ATOM 648 N N . LEU A 1 91 ? -7.512 3.196 -2.903 1.00 98.06 91 LEU A N 1
ATOM 649 C CA . LEU A 1 91 ? -7.501 2.549 -4.210 1.00 98.06 91 LEU A CA 1
ATOM 650 C C . LEU A 1 91 ? -7.027 3.568 -5.249 1.00 98.06 91 LEU A C 1
ATOM 652 O O . LEU A 1 91 ? -7.809 4.363 -5.763 1.00 98.06 91 LEU A O 1
ATOM 656 N N . LEU A 1 92 ? -5.725 3.570 -5.522 1.00 97.69 92 LEU A N 1
ATOM 657 C CA . LEU A 1 92 ? -5.076 4.527 -6.413 1.00 97.69 92 LEU A CA 1
ATOM 658 C C . LEU A 1 92 ? -5.434 4.213 -7.868 1.00 97.69 92 LEU A C 1
ATOM 660 O O . LEU A 1 92 ? -4.831 3.346 -8.499 1.00 97.69 92 LEU A O 1
ATOM 664 N N . GLU A 1 93 ? -6.434 4.901 -8.409 1.00 94.81 93 GLU A N 1
ATOM 665 C CA . GLU A 1 93 ? -6.851 4.718 -9.806 1.00 94.81 93 GLU A CA 1
ATOM 666 C C . GLU A 1 93 ? -6.013 5.524 -10.804 1.00 94.81 93 GLU A C 1
ATOM 668 O O . GLU A 1 93 ? -6.033 5.233 -12.003 1.00 94.81 93 GLU A O 1
ATOM 673 N N . GLY A 1 94 ? -5.281 6.522 -10.311 1.00 93.81 94 GLY A N 1
ATOM 674 C CA . GLY A 1 94 ? -4.532 7.483 -11.105 1.00 93.81 94 GLY A CA 1
ATOM 675 C C . GLY A 1 94 ? -3.201 7.873 -10.459 1.00 93.81 94 GLY A C 1
ATOM 676 O O . GLY A 1 94 ? -2.729 7.188 -9.547 1.00 93.81 94 GLY A O 1
ATOM 677 N N . PRO A 1 95 ? -2.577 8.950 -10.954 1.00 94.06 95 PRO A N 1
ATOM 678 C CA . PRO A 1 95 ? -1.255 9.353 -10.510 1.00 94.06 95 PRO A CA 1
ATOM 679 C C . PRO A 1 95 ? -1.235 9.862 -9.071 1.00 94.06 95 PRO A C 1
ATOM 681 O O . PRO A 1 95 ? -2.220 10.404 -8.575 1.00 94.06 95 PRO A O 1
ATOM 684 N N . VAL A 1 96 ? -0.088 9.715 -8.410 1.00 92.75 96 VAL A N 1
ATOM 685 C CA . VAL A 1 96 ? 0.131 10.185 -7.035 1.00 92.75 96 VAL A CA 1
ATOM 686 C C . VAL A 1 96 ? 1.472 10.886 -6.910 1.00 92.75 96 VAL A C 1
ATOM 688 O O . VAL A 1 96 ? 2.392 10.628 -7.676 1.00 92.75 96 VAL A O 1
ATOM 691 N N . GLY A 1 97 ? 1.604 11.777 -5.927 1.00 86.50 97 GLY A N 1
ATOM 692 C CA . GLY A 1 97 ? 2.902 12.374 -5.595 1.00 86.50 97 GLY A CA 1
ATOM 693 C C . GLY A 1 97 ? 3.497 13.287 -6.674 1.00 86.50 97 GLY A C 1
ATOM 694 O O . GLY A 1 97 ? 4.669 13.633 -6.566 1.00 86.50 97 GLY A O 1
ATOM 695 N N . GLY A 1 98 ? 2.700 13.706 -7.663 1.00 86.81 98 GLY A N 1
ATOM 696 C CA . GLY A 1 98 ? 3.151 14.511 -8.803 1.00 86.81 98 GLY A CA 1
ATOM 697 C C . GLY A 1 98 ? 3.581 13.697 -10.026 1.00 86.81 98 GLY A C 1
ATOM 698 O O . GLY A 1 98 ? 4.056 14.291 -10.989 1.00 86.81 98 GLY A O 1
ATOM 699 N N . GLU A 1 99 ? 3.408 12.375 -9.997 1.00 91.62 99 GLU A N 1
ATOM 700 C CA . GLU A 1 99 ? 3.690 11.493 -11.131 1.00 91.62 99 GLU A CA 1
ATOM 701 C C . GLU A 1 99 ? 2.628 11.599 -12.237 1.00 91.62 99 GLU A C 1
ATOM 703 O O . GLU A 1 99 ? 1.550 12.164 -12.049 1.00 91.62 99 GLU A O 1
ATOM 708 N N . GLU A 1 100 ? 2.923 11.013 -13.399 1.00 91.56 100 GLU A N 1
ATOM 709 C CA . GLU A 1 100 ? 1.999 10.930 -14.543 1.00 91.56 100 GLU A CA 1
ATOM 710 C C . GLU A 1 100 ? 1.162 9.641 -14.562 1.00 91.56 100 GLU A C 1
ATOM 712 O O . GLU A 1 100 ? 0.170 9.549 -15.287 1.00 91.56 100 GLU A O 1
ATOM 717 N N . TYR A 1 101 ? 1.546 8.635 -13.771 1.00 92.81 101 TYR A N 1
ATOM 718 C CA . TYR A 1 101 ? 0.941 7.304 -13.777 1.00 92.81 101 TYR A CA 1
ATOM 719 C C . TYR A 1 101 ? 0.639 6.824 -12.360 1.00 92.81 101 TYR A C 1
ATOM 721 O O . TYR A 1 101 ? 1.276 7.243 -11.395 1.00 92.81 101 TYR A O 1
ATOM 729 N N . ALA A 1 102 ? -0.321 5.905 -12.240 1.00 95.75 102 ALA A N 1
ATOM 730 C CA . ALA A 1 102 ? -0.559 5.205 -10.985 1.00 95.75 102 ALA A CA 1
ATOM 731 C C . ALA A 1 102 ? 0.660 4.332 -10.606 1.00 95.75 102 ALA A C 1
ATOM 733 O O . ALA A 1 102 ? 1.266 3.735 -11.510 1.00 95.75 102 ALA A O 1
ATOM 734 N N . PRO A 1 103 ? 0.992 4.205 -9.304 1.00 96.56 103 PRO A N 1
ATOM 735 C CA . PRO A 1 103 ? 2.120 3.395 -8.840 1.00 96.56 103 PRO A CA 1
ATOM 736 C C . PRO A 1 103 ? 2.015 1.944 -9.304 1.00 96.56 103 PRO A C 1
ATOM 738 O O . PRO A 1 103 ? 0.921 1.375 -9.308 1.00 96.56 103 PRO A O 1
ATOM 741 N N . ASN A 1 104 ? 3.137 1.330 -9.658 1.00 95.62 104 ASN A N 1
ATOM 742 C CA . ASN A 1 104 ? 3.198 -0.094 -9.972 1.00 95.62 104 ASN A CA 1
ATOM 743 C C . ASN A 1 104 ? 3.412 -0.949 -8.713 1.00 95.62 104 ASN A C 1
ATOM 745 O O . ASN A 1 104 ? 3.456 -0.434 -7.591 1.00 95.62 104 ASN A O 1
ATOM 749 N N . HIS A 1 105 ? 3.532 -2.268 -8.882 1.00 95.69 105 HIS A N 1
ATOM 750 C CA . HIS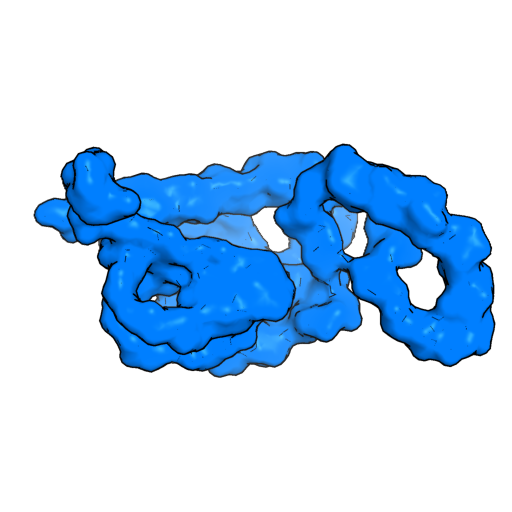 A 1 105 ? 3.642 -3.190 -7.754 1.00 95.69 105 HIS A CA 1
ATOM 751 C C . HIS A 1 105 ? 4.818 -2.875 -6.820 1.00 95.69 105 HIS A C 1
ATOM 753 O O . HIS A 1 105 ? 4.680 -2.942 -5.595 1.00 95.69 105 HIS A O 1
ATOM 759 N N . ILE A 1 106 ? 5.979 -2.526 -7.380 1.00 94.56 106 ILE A N 1
ATOM 760 C CA . ILE A 1 106 ? 7.201 -2.276 -6.611 1.00 94.56 106 ILE A CA 1
ATOM 761 C C . ILE A 1 106 ? 7.405 -0.802 -6.265 1.00 94.56 106 ILE A C 1
ATOM 763 O O . ILE A 1 106 ? 8.207 -0.518 -5.383 1.00 94.56 106 ILE A O 1
ATOM 767 N N . SER A 1 107 ? 6.622 0.127 -6.820 1.00 96.06 107 SER A N 1
ATOM 768 C CA . SER A 1 107 ? 6.609 1.544 -6.412 1.00 96.06 107 SER A CA 1
ATOM 769 C C . SER A 1 107 ? 6.331 1.746 -4.914 1.00 96.06 107 SER A C 1
ATOM 771 O O . SER A 1 107 ? 6.693 2.762 -4.332 1.00 96.06 107 SER A O 1
ATOM 773 N N . PHE A 1 108 ? 5.701 0.772 -4.252 1.00 95.88 108 PHE A N 1
ATOM 774 C CA . PHE A 1 108 ? 5.453 0.783 -2.805 1.00 95.88 108 PHE A CA 1
ATOM 775 C C . PHE A 1 108 ? 6.670 0.393 -1.952 1.00 95.88 108 PHE A C 1
ATOM 777 O O . PHE A 1 108 ? 6.614 0.492 -0.724 1.00 95.88 108 PHE A O 1
ATOM 784 N N . LEU A 1 109 ? 7.737 -0.099 -2.580 1.00 94.19 109 LEU A N 1
ATOM 785 C CA . LEU A 1 109 ? 8.972 -0.506 -1.923 1.00 94.19 109 LEU A CA 1
ATOM 786 C C . LEU A 1 109 ? 9.981 0.641 -1.889 1.00 94.19 109 LEU A C 1
ATOM 788 O O . LEU A 1 109 ? 9.849 1.652 -2.581 1.00 94.19 109 LEU A O 1
ATOM 792 N N . ASP A 1 110 ? 11.001 0.450 -1.060 1.00 93.50 110 ASP A N 1
ATOM 793 C CA . ASP A 1 110 ? 12.111 1.379 -0.917 1.00 93.50 110 ASP A CA 1
ATOM 794 C C . ASP A 1 110 ? 12.869 1.579 -2.243 1.00 93.50 110 ASP A C 1
ATOM 796 O O . ASP A 1 110 ? 13.133 0.625 -2.981 1.00 93.50 110 ASP A O 1
ATOM 800 N N . GLU A 1 111 ? 13.216 2.833 -2.542 1.00 93.75 111 GLU A N 1
ATOM 801 C CA . GLU A 1 111 ? 13.879 3.207 -3.793 1.00 93.75 111 GLU A CA 1
ATOM 802 C C . GLU A 1 111 ? 15.256 2.549 -3.925 1.00 93.75 111 GLU A C 1
ATOM 804 O O . GLU A 1 111 ? 15.591 2.047 -5.000 1.00 93.75 111 GLU A O 1
ATOM 809 N N . GLU A 1 112 ? 16.046 2.509 -2.848 1.00 93.44 112 GLU A N 1
ATOM 810 C CA . GLU A 1 112 ? 17.387 1.923 -2.866 1.00 93.44 112 GLU A CA 1
ATOM 811 C C . GLU A 1 112 ? 17.309 0.404 -3.030 1.00 93.44 112 GLU A C 1
ATOM 813 O O . GLU A 1 112 ? 18.057 -0.179 -3.822 1.00 93.44 112 GLU A O 1
ATOM 818 N N . ALA A 1 113 ? 16.360 -0.242 -2.346 1.00 91.06 113 ALA A N 1
ATOM 819 C CA . ALA A 1 113 ? 16.090 -1.667 -2.510 1.00 91.06 113 ALA A CA 1
ATOM 820 C C . ALA A 1 113 ? 15.689 -2.003 -3.955 1.00 91.06 113 ALA A C 1
ATOM 822 O O . ALA A 1 113 ? 16.231 -2.941 -4.548 1.00 91.06 113 ALA A O 1
ATOM 823 N N . ASN A 1 114 ? 14.797 -1.211 -4.553 1.00 91.88 114 ASN A N 1
ATOM 824 C CA . ASN A 1 114 ? 14.401 -1.381 -5.947 1.00 91.88 114 ASN A CA 1
ATOM 825 C C . ASN A 1 114 ? 15.560 -1.115 -6.910 1.00 91.88 114 ASN A C 1
ATOM 827 O O . ASN A 1 114 ? 15.758 -1.883 -7.849 1.00 91.88 114 ASN A O 1
ATOM 831 N N . ALA A 1 115 ? 16.367 -0.079 -6.678 1.00 89.69 115 ALA A N 1
ATOM 832 C CA . ALA A 1 115 ? 17.548 0.208 -7.488 1.00 89.69 115 ALA A CA 1
ATOM 833 C C . ALA A 1 115 ? 18.570 -0.939 -7.425 1.00 89.69 115 ALA A C 1
ATOM 835 O O . ALA A 1 115 ? 19.143 -1.317 -8.451 1.00 89.69 115 ALA A O 1
ATOM 836 N N . ALA A 1 116 ? 18.768 -1.539 -6.248 1.00 90.44 116 ALA A N 1
ATOM 837 C CA . ALA A 1 116 ? 19.620 -2.710 -6.073 1.00 90.44 116 ALA A CA 1
ATOM 838 C C . ALA A 1 116 ? 19.060 -3.936 -6.814 1.00 90.44 116 ALA A C 1
ATOM 840 O O . ALA A 1 116 ? 19.801 -4.596 -7.544 1.00 90.44 116 ALA A O 1
ATOM 841 N N . LEU A 1 117 ? 17.756 -4.206 -6.693 1.00 88.06 117 LEU A N 1
ATOM 842 C CA . LEU A 1 117 ? 17.074 -5.271 -7.435 1.00 88.06 117 LEU A CA 1
ATOM 843 C C . LEU A 1 117 ? 17.207 -5.078 -8.947 1.00 88.06 117 LEU A C 1
ATOM 845 O O . LEU A 1 117 ? 17.632 -5.995 -9.646 1.00 88.06 117 LEU A O 1
ATOM 849 N N . VAL A 1 118 ? 16.922 -3.876 -9.446 1.00 87.25 118 VAL A N 1
ATOM 850 C CA . VAL A 1 118 ? 17.081 -3.514 -10.858 1.00 87.25 118 VAL A CA 1
ATOM 851 C C . VAL A 1 118 ? 18.518 -3.743 -11.300 1.00 87.25 118 VAL A C 1
ATOM 853 O O . VAL A 1 118 ? 18.738 -4.394 -12.317 1.00 87.25 118 VAL A O 1
ATOM 856 N N . LYS A 1 119 ? 19.514 -3.277 -10.543 1.00 89.31 119 LYS A N 1
ATOM 857 C CA . LYS A 1 119 ? 20.929 -3.467 -10.885 1.00 89.31 119 LYS A CA 1
ATOM 858 C C . LYS A 1 119 ? 21.296 -4.946 -11.037 1.00 89.31 119 LYS A C 1
ATOM 860 O O . LYS A 1 119 ? 22.051 -5.290 -11.943 1.00 89.31 119 LYS A O 1
ATOM 865 N N . VAL A 1 120 ? 20.769 -5.809 -10.170 1.00 87.94 120 VAL A N 1
ATOM 866 C CA . VAL A 1 120 ? 21.041 -7.253 -10.193 1.00 87.94 120 VAL A CA 1
ATOM 867 C C . VAL A 1 120 ? 20.282 -7.957 -11.322 1.00 87.94 120 VAL A C 1
ATOM 869 O O . VAL A 1 120 ? 20.844 -8.825 -11.986 1.00 87.94 120 VAL A O 1
ATOM 872 N N . LEU A 1 121 ? 19.022 -7.588 -11.561 1.00 85.81 121 LEU A N 1
ATOM 873 C CA . LEU A 1 121 ? 18.119 -8.313 -12.460 1.00 85.81 121 LEU A CA 1
ATOM 874 C C . LEU A 1 121 ? 18.100 -7.772 -13.895 1.00 85.81 121 LEU A C 1
ATOM 876 O O . LEU A 1 121 ? 17.754 -8.514 -14.811 1.00 85.81 121 LEU A O 1
ATOM 880 N N . SER A 1 122 ? 18.518 -6.523 -14.122 1.00 85.81 122 SER A N 1
ATOM 881 C CA . SER A 1 122 ? 18.529 -5.887 -15.452 1.00 85.81 122 SER A CA 1
ATOM 882 C C . SER A 1 122 ? 19.236 -6.705 -16.536 1.00 85.81 122 SER A C 1
ATOM 884 O O . SER A 1 122 ? 18.678 -6.818 -17.628 1.00 85.81 122 SER A O 1
ATOM 886 N N . PRO A 1 123 ? 20.400 -7.342 -16.278 1.00 89.00 123 PRO A N 1
ATOM 887 C CA . PRO A 1 123 ? 21.051 -8.192 -17.278 1.00 89.00 123 PRO A CA 1
ATOM 888 C C . PRO A 1 123 ? 20.199 -9.391 -17.721 1.00 89.00 123 PRO A C 1
ATOM 890 O O . PRO A 1 123 ? 20.385 -9.904 -18.822 1.00 89.00 123 PRO A O 1
ATOM 893 N N . LEU A 1 124 ? 19.260 -9.837 -16.881 1.00 85.88 124 LEU A N 1
ATOM 894 C CA . LEU A 1 124 ? 18.372 -10.968 -17.150 1.00 85.88 124 LEU A CA 1
ATOM 895 C C . LEU A 1 124 ? 17.062 -10.547 -17.829 1.00 85.88 124 LEU A C 1
ATOM 897 O O . LEU A 1 124 ? 16.371 -11.402 -18.381 1.00 85.88 124 LEU A O 1
ATOM 901 N N . LEU A 1 125 ? 16.719 -9.253 -17.834 1.00 83.19 125 LEU A N 1
ATOM 902 C CA . LEU A 1 125 ? 15.457 -8.760 -18.396 1.00 83.19 125 LEU A CA 1
ATOM 903 C C . LEU A 1 125 ? 15.262 -9.106 -19.881 1.00 83.19 125 LEU A C 1
ATOM 905 O O . LEU A 1 125 ? 14.149 -9.509 -20.226 1.00 83.19 125 LEU A O 1
ATOM 909 N N . PRO A 1 126 ? 16.275 -9.029 -20.772 1.00 85.25 126 PRO A N 1
ATOM 910 C CA . PRO A 1 126 ? 16.095 -9.440 -22.165 1.00 85.25 126 PRO A CA 1
ATOM 911 C C . PRO A 1 126 ? 15.680 -10.910 -22.288 1.00 85.25 126 PRO A C 1
ATOM 913 O O . PRO A 1 126 ? 14.771 -11.236 -23.051 1.00 85.25 126 PRO A O 1
ATOM 916 N N . LEU A 1 127 ? 16.297 -11.789 -21.490 1.00 86.19 127 LEU A N 1
ATOM 917 C CA . LEU A 1 127 ? 15.970 -13.213 -21.467 1.00 86.19 127 LEU A CA 1
ATOM 918 C C . LEU A 1 127 ? 14.587 -13.460 -20.852 1.00 86.19 127 LEU A C 1
ATOM 920 O O . LEU A 1 127 ? 13.807 -14.234 -21.401 1.00 86.19 127 LEU A O 1
ATOM 924 N N . ALA A 1 128 ? 14.251 -12.777 -19.757 1.00 85.12 128 ALA A N 1
ATOM 925 C CA . ALA A 1 128 ? 12.936 -12.881 -19.130 1.00 85.12 128 ALA A CA 1
ATOM 926 C C . ALA A 1 128 ? 11.814 -12.450 -20.088 1.00 85.12 128 ALA A C 1
ATOM 928 O O . ALA A 1 128 ? 10.818 -13.160 -20.218 1.00 85.12 128 ALA A O 1
ATOM 929 N N . ARG A 1 129 ? 12.009 -11.353 -20.834 1.00 82.06 129 ARG A N 1
ATOM 930 C CA . ARG A 1 129 ? 11.081 -10.892 -21.881 1.00 82.06 129 ARG A CA 1
ATOM 931 C C . ARG A 1 129 ? 10.968 -11.895 -23.026 1.00 82.06 129 ARG A C 1
ATOM 933 O O . ARG A 1 129 ? 9.856 -12.209 -23.443 1.00 82.06 129 ARG A O 1
ATOM 940 N N . PHE A 1 130 ? 12.093 -12.436 -23.499 1.00 87.44 130 PHE A N 1
ATOM 941 C CA . PHE A 1 130 ? 12.109 -13.470 -24.538 1.00 87.44 130 PHE A CA 1
ATOM 942 C C . PHE A 1 130 ? 11.321 -14.722 -24.118 1.00 87.44 130 PHE A C 1
ATOM 944 O O . PHE A 1 130 ? 10.545 -15.261 -24.904 1.00 87.44 130 PHE A O 1
ATOM 951 N N . LEU A 1 131 ? 11.462 -15.139 -22.858 1.00 88.00 131 LEU A N 1
ATOM 952 C CA . LEU A 1 131 ? 10.760 -16.283 -22.271 1.00 88.00 131 LEU A CA 1
ATOM 953 C C . LEU A 1 131 ? 9.346 -15.954 -21.757 1.00 88.00 131 LEU A C 1
ATOM 955 O O . LEU A 1 131 ? 8.672 -16.847 -21.247 1.00 88.00 131 LEU A O 1
ATOM 959 N N . LYS A 1 132 ? 8.885 -14.701 -21.885 1.00 83.12 132 LYS A N 1
ATOM 960 C CA . LYS A 1 132 ? 7.604 -14.203 -21.345 1.00 83.12 132 LYS A CA 1
ATOM 961 C C . LYS A 1 132 ? 7.419 -14.496 -19.848 1.00 83.12 132 LYS A C 1
ATOM 963 O O . LYS A 1 132 ? 6.310 -14.779 -19.396 1.00 83.12 132 LYS A O 1
ATOM 968 N N . LEU A 1 133 ? 8.506 -14.452 -19.081 1.00 81.12 133 LEU A N 1
ATOM 969 C CA . LEU A 1 133 ? 8.457 -14.616 -17.632 1.00 81.12 133 LEU A CA 1
ATOM 970 C C . LEU A 1 133 ? 7.905 -13.339 -16.979 1.00 81.12 133 LEU A C 1
ATOM 972 O O . LEU A 1 133 ? 8.252 -12.241 -17.420 1.00 81.12 133 LEU A O 1
ATOM 976 N N . PRO A 1 134 ? 7.076 -13.455 -15.926 1.00 74.62 134 PRO A N 1
ATOM 977 C CA . PRO A 1 134 ? 6.614 -12.295 -15.175 1.00 74.62 134 PRO A CA 1
ATOM 978 C C . PRO A 1 134 ? 7.804 -11.623 -14.482 1.00 74.62 134 PRO A C 1
ATOM 980 O O . PRO A 1 134 ? 8.543 -12.268 -13.739 1.00 74.62 134 PRO A O 1
ATOM 983 N N . VAL A 1 135 ? 7.977 -10.323 -14.717 1.00 81.19 135 VAL A N 1
ATOM 984 C CA . VAL A 1 135 ? 9.092 -9.527 -14.179 1.00 81.19 135 VAL A CA 1
ATOM 985 C C . VAL A 1 135 ? 8.651 -8.558 -13.083 1.00 81.19 135 VAL A C 1
ATOM 987 O O . VAL A 1 135 ? 9.326 -7.569 -12.878 1.00 81.19 135 VAL A O 1
ATOM 990 N N . LEU A 1 136 ? 7.554 -8.826 -12.366 1.00 81.75 136 LEU A N 1
ATOM 991 C CA . LEU A 1 136 ? 7.127 -8.056 -11.179 1.00 81.75 136 LEU A CA 1
ATOM 992 C C . LEU A 1 136 ? 7.186 -6.520 -11.351 1.00 81.75 136 LEU A C 1
ATOM 994 O O . LEU A 1 136 ? 7.667 -5.820 -10.465 1.00 81.75 136 LEU A O 1
ATOM 998 N N . ASP A 1 137 ? 6.756 -6.009 -12.506 1.00 85.19 137 ASP A N 1
ATOM 999 C CA . ASP A 1 137 ? 6.842 -4.591 -12.891 1.00 85.19 137 ASP A CA 1
ATOM 1000 C C . ASP A 1 137 ? 8.264 -3.982 -12.893 1.00 85.19 137 ASP A C 1
ATOM 1002 O O . ASP A 1 137 ? 8.418 -2.761 -12.922 1.00 85.19 137 ASP A O 1
ATOM 1006 N N . PHE A 1 138 ? 9.328 -4.795 -12.911 1.00 84.00 138 PHE A N 1
ATOM 1007 C CA . PHE A 1 138 ? 10.715 -4.315 -12.987 1.00 84.00 138 PHE A CA 1
ATOM 1008 C C . PHE A 1 138 ? 10.967 -3.469 -14.225 1.00 84.00 138 PHE A C 1
ATOM 1010 O O . PHE A 1 138 ? 11.666 -2.464 -14.149 1.00 84.00 138 PHE A O 1
ATOM 1017 N N . ASP A 1 139 ? 10.421 -3.872 -15.367 1.0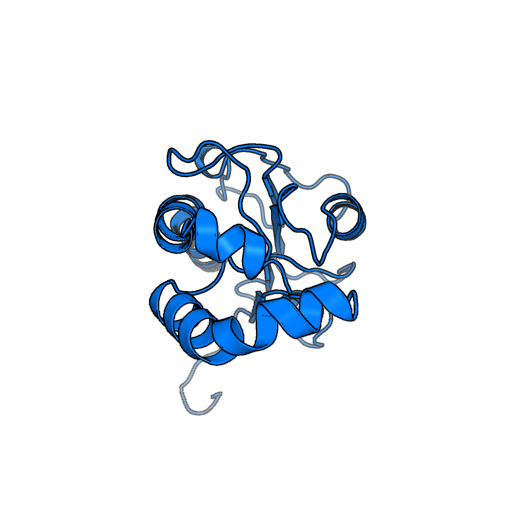0 82.12 139 ASP A N 1
ATOM 1018 C CA . ASP A 1 139 ? 10.529 -3.107 -16.600 1.00 82.12 139 ASP A CA 1
ATOM 1019 C C . ASP A 1 139 ? 9.829 -1.754 -16.502 1.00 82.12 139 ASP A C 1
ATOM 1021 O O . ASP A 1 139 ? 10.417 -0.747 -16.879 1.00 82.12 139 ASP A O 1
ATOM 1025 N N . VAL A 1 140 ? 8.624 -1.725 -15.939 1.00 85.12 140 VAL A N 1
ATOM 1026 C CA . VAL A 1 140 ? 7.876 -0.485 -15.709 1.00 85.12 140 VAL A CA 1
ATOM 1027 C C . VAL A 1 140 ? 8.625 0.431 -14.737 1.00 85.12 140 VAL A C 1
ATOM 1029 O O . VAL A 1 140 ? 8.707 1.640 -14.949 1.00 85.12 140 VAL A O 1
ATOM 1032 N N . TYR A 1 141 ? 9.196 -0.129 -13.671 1.00 85.94 141 TYR A N 1
ATOM 1033 C CA . TYR A 1 141 ? 9.911 0.645 -12.663 1.00 85.94 141 TYR A CA 1
ATOM 1034 C C . TYR A 1 141 ? 11.242 1.212 -13.166 1.00 85.94 141 TYR A C 1
ATOM 1036 O O . TYR A 1 141 ? 11.595 2.326 -12.786 1.00 85.94 141 TYR A O 1
ATOM 1044 N N . VAL A 1 142 ? 11.978 0.489 -14.020 1.00 85.62 142 VAL A N 1
ATOM 1045 C CA . VAL A 1 142 ? 13.232 0.985 -14.624 1.00 85.62 142 VAL A CA 1
ATOM 1046 C C . VAL A 1 142 ? 13.022 2.334 -15.308 1.00 85.62 142 VAL A C 1
ATOM 1048 O O . VAL A 1 142 ? 13.887 3.209 -15.196 1.00 85.62 142 VAL A O 1
ATOM 1051 N N . ASP A 1 143 ? 11.871 2.500 -15.956 1.00 85.56 143 ASP A N 1
ATOM 1052 C CA . ASP A 1 143 ? 11.520 3.717 -16.676 1.00 85.56 143 ASP A CA 1
ATOM 1053 C C . ASP A 1 143 ? 10.995 4.817 -15.738 1.00 85.56 143 ASP A C 1
ATOM 1055 O O . ASP A 1 143 ? 11.330 5.985 -15.926 1.00 85.56 143 ASP A O 1
ATOM 1059 N N . ARG A 1 144 ? 10.203 4.462 -14.715 1.00 89.12 144 ARG A N 1
ATOM 1060 C CA . ARG A 1 144 ? 9.492 5.436 -13.860 1.00 89.12 144 ARG A CA 1
ATOM 1061 C C . ARG A 1 144 ? 10.246 5.870 -12.605 1.00 89.12 144 ARG A C 1
ATOM 1063 O O . ARG A 1 144 ? 10.262 7.053 -12.297 1.00 89.12 144 ARG A O 1
ATOM 1070 N N . LYS A 1 145 ? 10.864 4.931 -11.878 1.00 91.19 145 LYS A N 1
ATOM 1071 C CA . LYS A 1 145 ? 11.574 5.169 -10.600 1.00 91.19 145 LYS A CA 1
ATOM 1072 C C . LYS A 1 145 ? 10.767 5.998 -9.586 1.00 91.19 145 LYS A C 1
ATOM 1074 O O . LYS A 1 145 ? 11.290 6.872 -8.903 1.00 91.19 145 LYS A O 1
ATOM 1079 N N . ASP A 1 146 ? 9.484 5.689 -9.467 1.00 94.31 146 ASP A N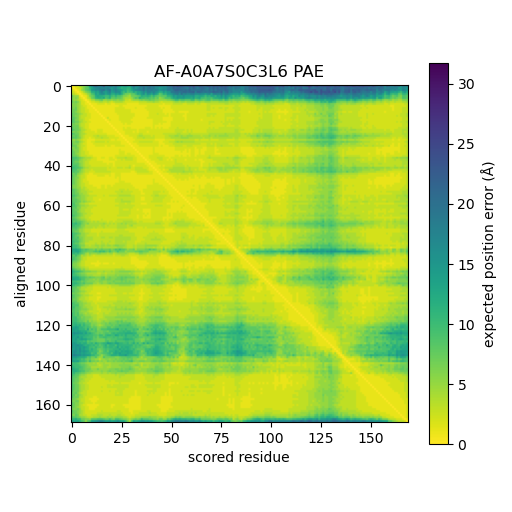 1
ATOM 1080 C CA . ASP A 1 146 ? 8.470 6.460 -8.738 1.00 94.31 146 ASP A CA 1
ATOM 1081 C C . ASP A 1 146 ? 8.340 6.090 -7.243 1.00 94.31 146 ASP A C 1
ATOM 1083 O O . ASP A 1 146 ? 7.420 6.556 -6.563 1.00 94.31 146 ASP A O 1
ATOM 1087 N N . SER A 1 147 ? 9.255 5.281 -6.689 1.00 95.25 147 SER A N 1
ATOM 1088 C CA . SER A 1 147 ? 9.196 4.826 -5.288 1.00 95.25 147 SER A CA 1
ATOM 1089 C C . SER A 1 147 ? 9.212 5.970 -4.279 1.00 95.25 147 SER A C 1
ATOM 1091 O O . SER A 1 147 ? 8.403 5.995 -3.351 1.00 95.25 147 SER A O 1
ATOM 1093 N N . ALA A 1 148 ? 10.109 6.946 -4.451 1.00 95.62 148 ALA A N 1
ATOM 1094 C CA . ALA A 1 148 ? 10.231 8.064 -3.519 1.00 95.62 148 ALA A CA 1
ATOM 1095 C C . ALA A 1 148 ? 8.976 8.953 -3.522 1.00 95.62 148 ALA A C 1
ATOM 1097 O O . ALA A 1 148 ? 8.477 9.331 -2.457 1.00 95.62 148 ALA A O 1
ATOM 1098 N N . ALA A 1 149 ? 8.436 9.250 -4.709 1.00 95.69 149 ALA A N 1
ATOM 1099 C CA . ALA A 1 149 ? 7.208 10.025 -4.871 1.00 95.69 149 ALA A CA 1
ATOM 1100 C C . ALA A 1 149 ? 5.995 9.280 -4.293 1.00 95.69 149 ALA A C 1
ATOM 1102 O O . ALA A 1 149 ? 5.231 9.850 -3.507 1.00 95.69 149 ALA A O 1
ATOM 1103 N N . THR A 1 150 ? 5.880 7.983 -4.592 1.00 96.62 150 THR A N 1
ATOM 1104 C CA . THR A 1 150 ? 4.842 7.098 -4.051 1.00 96.62 150 THR A CA 1
ATOM 1105 C C . THR A 1 150 ? 4.901 7.069 -2.527 1.00 96.62 150 THR A C 1
ATOM 1107 O O . THR A 1 150 ? 3.906 7.370 -1.867 1.00 96.62 150 THR A O 1
ATOM 1110 N N . ALA A 1 151 ? 6.072 6.798 -1.944 1.00 95.62 151 ALA A N 1
ATOM 1111 C CA . ALA A 1 151 ? 6.268 6.765 -0.499 1.00 95.62 151 ALA A CA 1
ATOM 1112 C C . ALA A 1 151 ? 5.923 8.108 0.157 1.00 95.62 151 ALA A C 1
ATOM 1114 O O . ALA A 1 151 ? 5.219 8.134 1.167 1.00 95.62 151 ALA A O 1
ATOM 1115 N N . LYS A 1 152 ? 6.367 9.230 -0.423 1.00 96.38 152 LYS A N 1
ATOM 1116 C CA . LYS A 1 152 ? 6.046 10.575 0.072 1.00 96.38 152 LYS A CA 1
ATOM 1117 C C . LYS A 1 152 ? 4.537 10.828 0.105 1.00 96.38 152 LYS A C 1
ATOM 1119 O O . LYS A 1 152 ? 4.060 11.435 1.061 1.00 96.38 152 LYS A O 1
ATOM 1124 N N . ALA A 1 153 ? 3.804 10.355 -0.901 1.00 96.06 153 ALA A N 1
ATOM 1125 C CA . ALA A 1 153 ? 2.359 10.527 -0.993 1.00 96.06 153 ALA A CA 1
ATOM 1126 C C . ALA A 1 153 ? 1.588 9.627 -0.012 1.00 96.06 153 ALA A C 1
ATOM 1128 O O . ALA A 1 153 ? 0.694 10.097 0.686 1.00 96.06 153 ALA A O 1
ATOM 1129 N N . ILE A 1 154 ? 1.929 8.337 0.073 1.00 96.50 154 ILE A N 1
ATOM 1130 C CA . ILE A 1 154 ? 1.096 7.355 0.790 1.00 96.50 154 ILE A CA 1
ATOM 1131 C C . ILE A 1 154 ? 1.491 7.160 2.254 1.00 96.50 154 ILE A C 1
ATOM 1133 O O . ILE A 1 154 ? 0.633 6.841 3.082 1.00 96.50 154 ILE A O 1
ATOM 1137 N N . ARG A 1 155 ? 2.777 7.324 2.597 1.00 96.12 155 ARG A N 1
ATOM 1138 C CA . ARG A 1 155 ? 3.301 7.011 3.936 1.00 96.12 155 ARG A CA 1
ATOM 1139 C C . ARG A 1 155 ? 2.572 7.765 5.050 1.00 96.12 155 ARG A C 1
ATOM 1141 O O . ARG A 1 155 ? 2.291 7.110 6.056 1.00 96.12 155 ARG A O 1
ATOM 1148 N N . PRO A 1 156 ? 2.232 9.066 4.915 1.00 96.31 156 PRO A N 1
ATOM 1149 C CA . PRO A 1 156 ? 1.466 9.770 5.941 1.00 96.31 156 PRO A CA 1
ATOM 1150 C C . PRO A 1 156 ? 0.153 9.055 6.278 1.00 96.31 156 PRO A C 1
ATOM 1152 O O . PRO A 1 156 ? -0.074 8.741 7.440 1.00 96.31 156 PRO A O 1
ATOM 1155 N N . SER A 1 157 ? -0.628 8.653 5.268 1.00 96.19 157 SER A N 1
ATOM 1156 C CA . SER A 1 157 ? -1.916 7.971 5.476 1.00 96.19 157 SER A CA 1
ATOM 1157 C C . SER A 1 157 ? -1.792 6.646 6.246 1.00 96.19 157 SER A C 1
ATOM 1159 O O . SER A 1 157 ? -2.665 6.309 7.048 1.00 96.19 157 SER A O 1
ATOM 1161 N N . ILE A 1 158 ? -0.695 5.903 6.037 1.00 96.81 158 ILE A N 1
ATOM 1162 C CA . ILE A 1 158 ? -0.411 4.629 6.717 1.00 96.81 158 ILE A CA 1
ATOM 1163 C C . ILE A 1 158 ? 0.013 4.876 8.166 1.00 96.81 158 ILE A C 1
ATOM 1165 O O . ILE A 1 158 ? -0.434 4.180 9.076 1.00 96.81 158 ILE A O 1
ATOM 1169 N N . VAL A 1 159 ? 0.879 5.864 8.401 1.00 96.38 159 VAL A N 1
ATOM 1170 C CA . VAL A 1 159 ? 1.305 6.228 9.759 1.00 96.38 159 VAL A CA 1
ATOM 1171 C C . VAL A 1 159 ? 0.112 6.746 10.560 1.00 96.38 159 VAL A C 1
ATOM 1173 O O . VAL A 1 159 ? -0.112 6.295 11.685 1.00 96.38 159 VAL A O 1
ATOM 1176 N N . ASP A 1 160 ? -0.687 7.627 9.964 1.00 96.12 160 ASP A N 1
ATOM 1177 C CA . ASP A 1 160 ? -1.864 8.215 10.595 1.00 96.12 160 ASP A CA 1
ATOM 1178 C C . ASP A 1 160 ? -2.916 7.162 10.935 1.00 96.12 160 ASP A C 1
ATOM 1180 O O . ASP A 1 160 ? -3.532 7.258 11.995 1.00 96.12 160 ASP A O 1
ATOM 1184 N N . PHE A 1 161 ? -3.064 6.116 10.114 1.00 97.25 161 PHE A N 1
ATOM 1185 C CA . PHE A 1 161 ? -3.903 4.963 10.438 1.00 97.25 161 PHE A CA 1
ATOM 1186 C C . PHE A 1 161 ? -3.506 4.356 11.790 1.00 97.25 161 PHE A C 1
ATOM 1188 O O . PHE A 1 161 ? -4.319 4.337 12.716 1.00 97.25 161 PHE A O 1
ATOM 1195 N N . PHE A 1 162 ? -2.249 3.924 11.943 1.00 96.31 162 PHE A N 1
ATOM 1196 C CA . PHE A 1 162 ? -1.772 3.297 13.182 1.00 96.31 162 PHE A CA 1
ATOM 1197 C C . PHE A 1 162 ? -1.814 4.256 14.381 1.00 96.31 162 PHE A C 1
ATOM 1199 O O . PHE A 1 162 ? -2.177 3.858 15.492 1.00 96.31 162 PHE A O 1
ATOM 1206 N N . VAL A 1 163 ? -1.474 5.532 14.172 1.00 95.19 163 VAL A N 1
ATOM 1207 C CA . VAL A 1 163 ? -1.534 6.565 15.218 1.00 95.19 163 VAL A CA 1
ATOM 1208 C C . VAL A 1 163 ? -2.973 6.800 15.676 1.00 95.19 163 VAL A C 1
ATOM 1210 O O . VAL A 1 163 ? -3.216 6.906 16.879 1.00 95.19 163 VAL A O 1
ATOM 1213 N N . ALA A 1 164 ? -3.935 6.852 14.757 1.00 94.81 164 ALA A N 1
ATOM 1214 C CA . ALA A 1 164 ? -5.343 7.032 15.084 1.00 94.81 164 ALA A CA 1
ATOM 1215 C C . ALA A 1 164 ? -5.901 5.847 15.878 1.00 94.81 164 ALA A C 1
ATOM 1217 O O . ALA A 1 164 ? -6.557 6.061 16.896 1.00 94.81 164 ALA A O 1
ATOM 1218 N N . GLN A 1 165 ? -5.571 4.607 15.498 1.00 94.12 165 GLN A N 1
ATOM 1219 C CA . GLN A 1 165 ? -6.033 3.423 16.237 1.00 94.12 165 GLN A CA 1
ATOM 1220 C C . GLN A 1 165 ? -5.505 3.386 17.672 1.00 94.12 165 GLN A C 1
ATOM 1222 O O . GLN A 1 165 ? -6.198 2.932 18.581 1.00 94.12 165 GLN A O 1
ATOM 1227 N N . LYS A 1 166 ? -4.297 3.914 17.896 1.00 91.81 166 LYS A N 1
ATOM 1228 C CA . LYS A 1 166 ? -3.743 4.081 19.241 1.00 91.81 166 LYS A CA 1
ATOM 1229 C C . LYS A 1 166 ? -4.506 5.123 20.074 1.00 91.81 166 LYS A C 1
ATOM 1231 O O . LYS A 1 166 ? -4.556 4.981 21.288 1.00 91.81 166 LYS A O 1
ATOM 1236 N N . ARG A 1 167 ? -5.065 6.168 19.448 1.00 88.62 167 ARG A N 1
ATOM 1237 C CA . ARG A 1 167 ? -5.791 7.266 20.124 1.00 88.62 167 ARG A CA 1
ATOM 1238 C C . ARG A 1 167 ? -7.257 6.956 20.421 1.00 88.62 167 ARG A C 1
ATOM 1240 O O . ARG A 1 167 ? -7.817 7.563 21.319 1.00 88.62 167 ARG A O 1
ATOM 1247 N N . GLN A 1 168 ? -7.890 6.074 19.650 1.00 81.81 168 GLN A N 1
ATOM 1248 C CA . GLN A 1 168 ? -9.310 5.718 19.801 1.00 81.81 168 GLN A CA 1
ATOM 1249 C C . GLN A 1 168 ? -9.577 4.704 20.936 1.00 81.81 168 GLN A C 1
ATOM 1251 O O . GLN A 1 168 ? -10.637 4.074 20.964 1.00 81.81 168 GLN A O 1
ATOM 1256 N N . LYS A 1 169 ? -8.616 4.518 21.840 1.00 67.88 169 LYS A N 1
ATOM 1257 C CA . LYS A 1 169 ? -8.713 3.669 23.030 1.00 67.88 169 LYS A CA 1
ATOM 1258 C C . LYS A 1 169 ? -8.671 4.540 24.269 1.00 67.88 169 LYS A C 1
ATOM 1260 O O . LYS A 1 169 ? -9.433 4.218 25.202 1.00 67.88 169 LYS A O 1
#

Radius of gyration: 16.72 Å; Cα contacts (8 Å, |Δi|>4): 315; chains: 1; bounding box: 40×31×53 Å

Sequence (169 aa):
LRELGVTEFGIFGHSAGGGSATMTEGTFGLGRCAIAGARLYEGSDPLYIVASRGDGVIPLERVTQAVPKGVAIASDPSDVTWSSQKRGALLLEGPVGGEEYAPNHISFLDEEANAALVKVLSPLLPLARFLKLPVLDFDVYVDRKDSAATAKAIRPSIVDFFVAQKRQK

pLDDT: mean 91.83, std 7.54, range [53.97, 98.56]